Protein AF-A0A822ET94-F1 (afdb_monomer_lite)

Foldseek 3Di:
DDLVVVLQADDDPDQVVSVDPDGDDPVLSQFAARDDPVCVVQPKDWDPDGGNDDDADPQQKDKTKIFGDQVCLQFKDKDKDKPPRVVVQWDWDDDRRITMTIGRDPDDDDIDMDMDIDTD

Sequence (120 aa):
PDPEDFILEFFPYKSEWQLLESPITLLEFEQLPFVRSLFFHYHLSFVNQQHAVIQTDNRGACDIKLRMPDSLKHRLAFHFHLRVKLERYVLHTVQDDLVSFNIHVPQEGDYFIEIFASLV

Radius of gyration: 15.65 Å; chains: 1; bounding box: 31×38×42 Å

Structure (mmCIF, N/CA/C/O backbone):
data_AF-A0A822ET94-F1
#
_entry.id   AF-A0A822ET94-F1
#
loop_
_atom_site.group_PDB
_atom_site.id
_atom_site.type_symbol
_atom_site.label_atom_id
_atom_site.label_alt_id
_atom_site.label_comp_id
_atom_site.label_asym_id
_atom_site.label_entity_id
_atom_site.label_seq_id
_atom_site.pdbx_PDB_ins_code
_atom_site.Cartn_x
_atom_site.Cartn_y
_atom_site.Cartn_z
_atom_site.occupancy
_atom_site.B_iso_or_equiv
_atom_site.auth_seq_id
_atom_site.auth_comp_id
_atom_site.auth_asym_id
_atom_site.auth_atom_id
_atom_site.pdbx_PDB_model_num
ATOM 1 N N . PRO A 1 1 ? 7.687 -14.697 -11.871 1.00 65.31 1 PRO A N 1
ATOM 2 C CA . PRO A 1 1 ? 6.980 -13.444 -11.526 1.00 65.31 1 PRO A CA 1
ATOM 3 C C . PRO A 1 1 ? 6.407 -12.835 -12.800 1.00 65.31 1 PRO A C 1
ATOM 5 O O . PRO A 1 1 ? 7.110 -12.824 -13.808 1.00 65.31 1 PRO A O 1
ATOM 8 N N . ASP A 1 2 ? 5.139 -12.443 -12.759 1.00 85.62 2 ASP A N 1
ATOM 9 C CA . ASP A 1 2 ? 4.459 -11.736 -13.845 1.00 85.62 2 ASP A CA 1
ATOM 10 C C . ASP A 1 2 ? 5.019 -10.296 -13.949 1.00 85.62 2 ASP A C 1
ATOM 12 O O . ASP A 1 2 ? 5.345 -9.721 -12.905 1.00 85.62 2 ASP A O 1
ATOM 16 N N . PRO A 1 3 ? 5.203 -9.704 -15.147 1.00 87.31 3 PRO A N 1
ATOM 17 C CA . PRO A 1 3 ? 5.491 -8.274 -15.293 1.00 87.31 3 PRO A CA 1
ATOM 18 C C . PRO A 1 3 ? 4.597 -7.354 -14.446 1.00 87.31 3 PRO A C 1
ATOM 20 O O . PRO A 1 3 ? 5.107 -6.397 -13.861 1.00 87.31 3 PRO A O 1
ATOM 23 N N . GLU A 1 4 ? 3.310 -7.693 -14.309 1.00 87.81 4 GLU A N 1
ATOM 24 C CA . GLU A 1 4 ? 2.332 -6.961 -13.485 1.00 87.81 4 GLU A CA 1
ATOM 25 C C . GLU A 1 4 ? 2.682 -6.986 -11.986 1.00 87.81 4 GLU A C 1
ATOM 27 O O . GLU A 1 4 ? 2.468 -6.017 -11.261 1.00 87.81 4 GLU A O 1
ATOM 32 N N . ASP A 1 5 ? 3.289 -8.074 -11.508 1.00 87.88 5 ASP A N 1
ATOM 33 C CA . ASP A 1 5 ? 3.785 -8.162 -10.132 1.00 87.88 5 ASP A CA 1
ATOM 34 C C . ASP A 1 5 ? 5.117 -7.417 -9.978 1.00 87.88 5 ASP A C 1
ATOM 36 O O . ASP A 1 5 ? 5.393 -6.788 -8.957 1.00 87.88 5 ASP A O 1
ATOM 40 N N . PHE A 1 6 ? 5.982 -7.498 -10.992 1.00 88.75 6 PHE A N 1
ATOM 41 C CA . PHE A 1 6 ? 7.333 -6.946 -10.922 1.00 88.75 6 PHE A CA 1
ATOM 42 C C . PHE A 1 6 ? 7.334 -5.416 -10.906 1.00 88.75 6 PHE A C 1
ATOM 44 O O . PHE A 1 6 ? 8.127 -4.815 -10.174 1.00 88.75 6 PHE A O 1
ATOM 51 N N . ILE A 1 7 ? 6.419 -4.790 -11.655 1.00 92.06 7 ILE A N 1
ATOM 52 C CA . ILE A 1 7 ? 6.295 -3.330 -11.701 1.00 92.06 7 ILE A CA 1
ATOM 53 C C . ILE A 1 7 ? 5.898 -2.727 -10.348 1.00 92.06 7 ILE A C 1
ATOM 55 O O . ILE A 1 7 ? 6.178 -1.561 -10.115 1.00 92.06 7 ILE A O 1
ATOM 59 N N . LEU A 1 8 ? 5.313 -3.499 -9.426 1.00 89.69 8 LEU A N 1
ATOM 60 C CA . LEU A 1 8 ? 4.985 -3.027 -8.075 1.00 89.69 8 LEU A CA 1
ATOM 61 C C . LEU A 1 8 ? 6.220 -2.875 -7.167 1.00 89.69 8 LEU A C 1
ATOM 63 O O . LEU A 1 8 ? 6.168 -2.150 -6.175 1.00 89.69 8 LEU A O 1
ATOM 67 N N . GLU A 1 9 ? 7.325 -3.564 -7.471 1.00 88.69 9 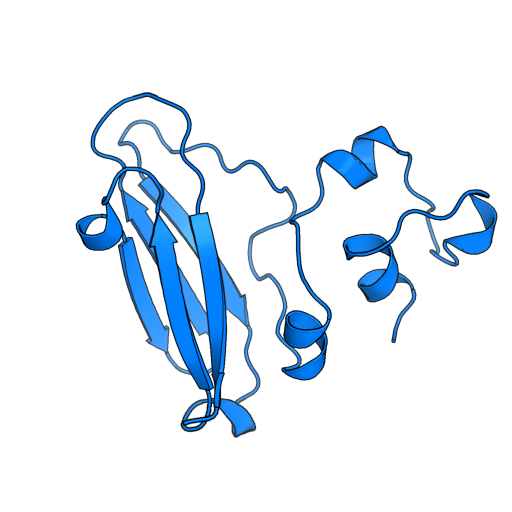GLU A N 1
ATOM 68 C CA . GLU A 1 9 ? 8.558 -3.514 -6.670 1.00 88.69 9 GLU A CA 1
ATOM 69 C C . GLU A 1 9 ? 9.691 -2.768 -7.396 1.00 88.69 9 GLU A C 1
ATOM 71 O O . GLU A 1 9 ? 10.519 -2.121 -6.747 1.00 88.69 9 GLU A O 1
ATOM 76 N N . PHE A 1 10 ? 9.721 -2.803 -8.734 1.00 90.44 10 PHE A N 1
ATOM 77 C CA . PHE A 1 10 ? 10.827 -2.267 -9.525 1.00 90.44 10 PHE A CA 1
ATOM 78 C C . PHE A 1 10 ? 10.358 -1.493 -10.762 1.00 90.44 10 PHE A C 1
ATOM 80 O O . PHE A 1 10 ? 9.793 -2.062 -11.693 1.00 90.44 10 PHE A O 1
ATOM 87 N N . PHE A 1 11 ? 10.719 -0.208 -10.831 1.00 93.69 11 PHE A N 1
ATOM 88 C CA . PHE A 1 11 ? 10.571 0.594 -12.045 1.00 93.69 11 PHE A CA 1
ATOM 89 C C . PHE A 1 11 ? 11.840 0.503 -12.912 1.00 93.69 11 PHE A C 1
ATOM 91 O O . PHE A 1 11 ? 12.924 0.891 -12.459 1.00 93.69 11 PHE A O 1
ATOM 98 N N . PRO A 1 12 ? 11.762 -0.015 -14.149 1.00 94.62 12 PRO A N 1
ATOM 99 C CA . PRO A 1 12 ? 12.936 -0.182 -14.993 1.00 94.62 12 PRO A CA 1
ATOM 100 C C . PRO A 1 12 ? 13.419 1.148 -15.585 1.00 94.62 12 PRO A C 1
ATOM 102 O O . PRO A 1 12 ? 12.649 2.073 -15.825 1.00 94.62 12 PRO A O 1
ATOM 105 N N . TYR A 1 13 ? 14.713 1.215 -15.913 1.00 92.31 13 TYR A N 1
ATOM 106 C CA . TYR A 1 13 ? 15.309 2.397 -16.552 1.00 92.31 13 TYR A CA 1
ATOM 107 C C . TYR A 1 13 ? 14.742 2.685 -17.953 1.00 92.31 13 TYR A C 1
ATOM 109 O O . TYR A 1 13 ? 14.701 3.836 -18.383 1.00 92.31 13 TYR A O 1
ATOM 117 N N . LYS A 1 14 ? 14.326 1.641 -18.679 1.00 93.75 14 LYS A N 1
ATOM 118 C CA . LYS A 1 14 ? 13.711 1.755 -20.004 1.00 93.75 14 LYS A CA 1
ATOM 119 C C . LYS A 1 14 ? 12.256 1.308 -19.955 1.00 93.75 14 LYS A C 1
ATOM 121 O O . LYS A 1 14 ? 11.964 0.268 -19.370 1.00 93.75 14 LYS A O 1
ATOM 126 N N . SER A 1 15 ? 11.370 2.063 -20.601 1.00 93.38 15 SER A N 1
ATOM 127 C CA . SER A 1 15 ? 9.924 1.801 -20.587 1.00 93.38 15 SER A CA 1
ATOM 128 C C . SER A 1 15 ? 9.577 0.438 -21.200 1.00 93.38 15 SER A C 1
ATOM 130 O O . SER A 1 15 ? 8.783 -0.313 -20.644 1.00 93.38 15 SER A O 1
ATOM 132 N N . GLU A 1 16 ? 10.268 0.032 -22.269 1.00 93.31 16 GLU A N 1
ATOM 133 C CA . GLU A 1 16 ? 10.061 -1.269 -22.915 1.00 93.31 16 GLU A CA 1
ATOM 134 C C . GLU A 1 16 ? 10.415 -2.476 -22.026 1.00 93.31 16 GLU A C 1
ATOM 136 O O . GLU A 1 16 ? 10.000 -3.596 -22.313 1.00 93.31 16 GLU A O 1
ATOM 141 N N . TRP A 1 17 ? 11.172 -2.272 -20.943 1.00 95.44 17 TRP A N 1
ATOM 142 C CA . TRP A 1 17 ? 11.520 -3.331 -19.990 1.00 95.44 17 TRP A CA 1
ATOM 143 C C . TRP A 1 17 ? 10.463 -3.544 -18.911 1.00 95.44 17 TRP A C 1
ATOM 145 O O . TRP A 1 17 ? 10.620 -4.451 -18.099 1.00 95.44 17 TRP A O 1
ATOM 155 N N . GLN A 1 18 ? 9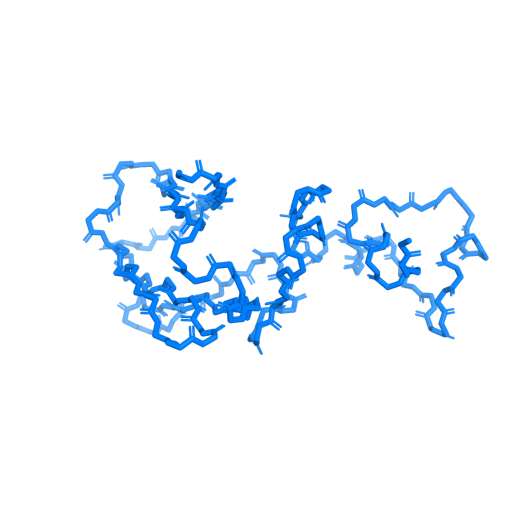.395 -2.744 -18.901 1.00 95.44 18 GLN A N 1
ATOM 156 C CA . GLN A 1 18 ? 8.250 -3.007 -18.034 1.00 95.44 18 GLN A CA 1
ATOM 157 C C . GLN A 1 18 ? 7.515 -4.276 -18.464 1.00 95.44 18 GLN A C 1
ATOM 159 O O . GLN A 1 18 ? 6.975 -4.968 -17.615 1.00 95.44 18 GLN A O 1
ATOM 164 N N . LEU A 1 19 ? 7.533 -4.597 -19.766 1.00 94.44 19 LEU A N 1
ATOM 165 C CA . LEU A 1 19 ? 6.874 -5.776 -20.342 1.00 94.44 19 LEU A CA 1
ATOM 166 C C . LEU A 1 19 ? 5.362 -5.857 -20.038 1.00 94.44 19 LEU A C 1
ATOM 168 O O . LEU A 1 19 ? 4.777 -6.933 -20.140 1.00 94.44 19 LEU A O 1
ATOM 172 N N . LEU A 1 20 ? 4.746 -4.722 -19.697 1.00 94.31 20 LEU A N 1
ATOM 173 C CA . LEU A 1 20 ? 3.305 -4.566 -19.516 1.00 94.31 20 LEU A CA 1
ATOM 174 C C . LEU A 1 20 ? 2.620 -4.361 -20.868 1.00 94.31 20 LEU A C 1
ATOM 176 O O . LEU A 1 20 ? 3.203 -3.772 -21.782 1.00 94.31 20 LEU A O 1
ATOM 180 N N . GLU A 1 21 ? 1.355 -4.772 -20.972 1.00 93.50 21 GLU A N 1
ATOM 181 C CA . GLU A 1 21 ? 0.517 -4.440 -22.132 1.00 93.50 21 GLU A CA 1
ATOM 182 C C . GLU A 1 21 ? 0.376 -2.917 -22.290 1.00 93.50 21 GLU A C 1
ATOM 184 O O . GLU A 1 21 ? 0.423 -2.391 -23.402 1.00 93.50 21 GLU A O 1
ATOM 189 N N . SER A 1 22 ? 0.259 -2.207 -21.164 1.00 93.62 22 SER A N 1
ATOM 190 C CA . SER A 1 22 ? 0.234 -0.745 -21.085 1.00 93.62 22 SER A CA 1
ATOM 191 C C . SER A 1 22 ? 1.297 -0.254 -20.094 1.00 93.62 22 SER A C 1
ATOM 193 O O . SER A 1 22 ? 1.052 -0.276 -18.889 1.00 93.62 22 SER A O 1
ATOM 195 N N . PRO A 1 23 ? 2.484 0.170 -20.570 1.00 95.75 23 PRO A N 1
ATOM 196 C CA . PRO A 1 23 ? 3.536 0.698 -19.707 1.00 95.75 23 PRO A CA 1
ATOM 197 C C . PRO A 1 23 ? 3.084 1.938 -18.933 1.00 95.75 23 PRO A C 1
ATOM 199 O O . PRO A 1 23 ? 2.440 2.827 -19.492 1.00 95.75 23 PRO A O 1
ATOM 202 N N . ILE A 1 24 ? 3.492 2.021 -17.671 1.00 95.94 24 ILE A N 1
ATOM 203 C CA . ILE A 1 24 ? 3.193 3.133 -16.771 1.00 95.94 24 ILE A CA 1
ATOM 204 C C . ILE A 1 24 ? 4.348 4.137 -16.716 1.00 95.94 24 ILE A C 1
ATOM 206 O O . ILE A 1 24 ? 5.520 3.830 -16.957 1.00 95.94 24 ILE A O 1
ATOM 210 N N . THR A 1 25 ? 4.026 5.373 -16.374 1.00 95.88 25 THR A N 1
ATOM 211 C CA . THR A 1 25 ? 4.984 6.443 -16.102 1.00 95.88 25 THR A CA 1
ATOM 212 C C . THR A 1 25 ? 5.599 6.302 -14.708 1.00 95.88 25 THR A C 1
ATOM 214 O O . THR A 1 25 ? 5.076 5.605 -13.840 1.00 95.88 25 THR A O 1
ATOM 217 N N . LEU A 1 26 ? 6.703 7.016 -14.460 1.00 95.00 26 LEU A N 1
ATOM 218 C CA . LEU A 1 26 ? 7.299 7.080 -13.122 1.00 95.00 26 LEU A CA 1
ATOM 219 C C . LEU A 1 26 ? 6.312 7.647 -12.087 1.00 95.00 26 LEU A C 1
ATOM 221 O O . LEU A 1 26 ? 6.257 7.155 -10.969 1.00 95.00 26 LEU A O 1
ATOM 225 N N . LEU A 1 27 ? 5.508 8.641 -12.478 1.00 94.44 27 LEU A N 1
ATOM 226 C CA . LEU A 1 27 ? 4.505 9.245 -11.601 1.00 94.44 27 LEU A CA 1
ATOM 227 C C . LEU A 1 27 ? 3.418 8.237 -11.201 1.00 94.44 27 LEU A C 1
ATOM 229 O O . LEU A 1 27 ? 3.008 8.206 -10.047 1.00 94.44 27 LEU A O 1
ATOM 233 N N . GLU A 1 28 ? 2.954 7.416 -12.143 1.00 94.81 28 GLU A N 1
ATOM 234 C CA . GLU A 1 28 ? 1.986 6.349 -11.858 1.00 94.81 28 GLU A CA 1
ATOM 235 C C . GLU A 1 28 ? 2.608 5.263 -10.976 1.00 94.81 28 GLU A C 1
ATOM 237 O O . GLU A 1 28 ? 1.977 4.828 -10.017 1.00 94.81 28 GLU A O 1
ATOM 242 N N . PHE A 1 29 ? 3.865 4.887 -11.233 1.00 94.69 29 PHE A N 1
ATOM 243 C CA . PHE A 1 29 ? 4.607 3.951 -10.386 1.00 94.69 29 PHE A CA 1
ATOM 244 C C . PHE A 1 29 ? 4.737 4.451 -8.940 1.00 94.69 29 PHE A C 1
ATOM 246 O O . PHE A 1 29 ? 4.476 3.700 -8.006 1.00 94.69 29 PHE A O 1
ATOM 253 N N . GLU A 1 30 ? 5.082 5.726 -8.736 1.00 93.94 30 GLU A N 1
ATOM 254 C CA . GLU A 1 30 ? 5.189 6.340 -7.402 1.00 93.94 30 GLU A CA 1
ATOM 255 C C . GLU A 1 30 ? 3.860 6.337 -6.627 1.00 93.94 30 GLU A C 1
ATOM 257 O O . GLU A 1 30 ? 3.856 6.457 -5.400 1.00 93.94 30 GLU A O 1
ATOM 262 N N . GLN A 1 31 ? 2.731 6.188 -7.323 1.00 94.31 31 GLN A N 1
ATOM 263 C CA . GLN A 1 31 ? 1.408 6.090 -6.716 1.00 94.31 31 GLN A CA 1
ATOM 264 C C . GLN A 1 31 ? 1.005 4.654 -6.367 1.00 94.31 31 GLN A C 1
ATOM 266 O O . GLN A 1 31 ? -0.002 4.492 -5.677 1.00 94.31 31 GLN A O 1
ATOM 271 N N . LEU A 1 32 ? 1.736 3.626 -6.809 1.00 94.06 32 LEU A N 1
ATOM 272 C CA . LEU A 1 32 ? 1.393 2.224 -6.553 1.00 94.06 32 LEU A CA 1
ATOM 273 C C . LEU A 1 32 ? 1.656 1.818 -5.096 1.00 94.06 32 LEU A C 1
ATOM 275 O O . LEU A 1 32 ? 2.619 2.293 -4.487 1.00 94.06 32 LEU A O 1
ATOM 279 N N . PRO A 1 33 ? 0.849 0.903 -4.521 1.00 93.12 33 PRO A N 1
ATOM 280 C CA . PRO A 1 33 ? 1.111 0.345 -3.203 1.00 93.12 33 PRO A CA 1
ATOM 281 C C . PRO A 1 33 ? 2.502 -0.280 -3.124 1.00 93.12 33 PRO A C 1
ATOM 283 O O . PRO A 1 33 ? 2.880 -1.121 -3.937 1.00 93.12 33 PRO A O 1
ATOM 286 N N . PHE A 1 34 ? 3.243 0.085 -2.085 1.00 91.38 34 PHE A N 1
ATOM 287 C CA . PHE A 1 34 ? 4.565 -0.468 -1.859 1.00 91.38 34 PHE A CA 1
ATOM 288 C C . PHE A 1 34 ? 4.482 -1.865 -1.245 1.00 91.38 34 PHE A C 1
ATOM 290 O O . PHE A 1 34 ? 4.082 -2.029 -0.090 1.00 91.38 34 PHE A O 1
ATOM 297 N N . VAL A 1 35 ? 4.909 -2.871 -2.003 1.00 93.06 35 VAL A N 1
ATOM 298 C CA . VAL A 1 35 ? 4.976 -4.267 -1.558 1.00 93.06 35 VAL A CA 1
ATOM 299 C C . VAL A 1 35 ? 6.401 -4.811 -1.659 1.00 93.06 35 VAL A C 1
ATOM 301 O O . VAL A 1 35 ? 7.284 -4.238 -2.292 1.00 93.06 35 VAL A O 1
ATOM 304 N N . ARG A 1 36 ? 6.647 -5.919 -0.960 1.00 91.44 36 ARG A N 1
ATOM 305 C CA . ARG A 1 36 ? 7.913 -6.664 -0.977 1.00 91.44 36 ARG A CA 1
ATOM 306 C C . ARG A 1 36 ? 7.702 -8.005 -1.648 1.00 91.44 36 ARG A C 1
ATOM 308 O O . ARG A 1 36 ? 6.592 -8.526 -1.598 1.00 91.44 36 ARG A O 1
ATOM 315 N N . SER A 1 37 ? 8.777 -8.642 -2.106 1.00 89.25 37 SER A N 1
ATOM 316 C CA . SER A 1 37 ? 8.710 -9.976 -2.724 1.00 89.25 37 SER A CA 1
ATOM 317 C C . SER A 1 37 ? 7.931 -11.040 -1.915 1.00 89.25 37 SER A C 1
ATOM 319 O O . SER A 1 37 ? 7.361 -11.960 -2.499 1.00 89.25 37 SER A O 1
ATOM 321 N N . LEU A 1 38 ? 7.854 -10.918 -0.579 1.00 91.19 38 LEU A N 1
ATOM 322 C CA . LEU A 1 38 ? 7.046 -11.809 0.272 1.00 91.19 38 LEU A CA 1
ATOM 323 C C . LEU A 1 38 ? 5.536 -11.736 -0.009 1.00 91.19 38 LEU A C 1
ATOM 325 O O . LEU A 1 38 ? 4.848 -12.741 0.149 1.00 91.19 38 LEU A O 1
ATOM 329 N N . PHE A 1 39 ? 5.026 -10.580 -0.439 1.00 93.88 39 PHE A N 1
ATOM 330 C CA . PHE A 1 39 ? 3.627 -10.402 -0.830 1.00 93.88 39 PHE A CA 1
ATOM 331 C C . PHE A 1 39 ? 3.251 -11.380 -1.952 1.00 93.88 39 PHE A C 1
ATOM 333 O O . PHE A 1 39 ? 2.306 -12.157 -1.814 1.00 93.88 39 PHE A O 1
ATOM 340 N N . PHE A 1 40 ? 4.077 -11.427 -3.002 1.00 91.56 40 PHE A N 1
ATOM 341 C CA . PHE A 1 40 ? 3.911 -12.344 -4.131 1.00 91.56 40 PHE A CA 1
ATOM 342 C C . PHE A 1 40 ? 4.227 -13.793 -3.761 1.00 91.56 40 PHE A C 1
ATOM 344 O O . PHE A 1 40 ? 3.561 -14.711 -4.233 1.00 91.56 40 PHE A O 1
ATOM 351 N N . HIS A 1 41 ? 5.215 -14.020 -2.887 1.00 91.75 41 HIS A N 1
ATOM 352 C CA . HIS A 1 41 ? 5.563 -15.364 -2.415 1.00 91.75 41 HIS A CA 1
ATOM 353 C C . HIS A 1 41 ? 4.394 -16.058 -1.703 1.00 91.75 41 HIS A C 1
ATOM 355 O O . HIS A 1 41 ? 4.206 -17.263 -1.853 1.00 91.75 41 HIS A O 1
ATOM 361 N N . TYR A 1 42 ? 3.591 -15.302 -0.953 1.00 94.00 42 TYR A N 1
ATOM 362 C CA . TYR A 1 42 ? 2.374 -15.803 -0.314 1.00 94.00 42 TYR A CA 1
ATOM 363 C C . TYR A 1 42 ? 1.129 -15.705 -1.206 1.00 94.00 42 TYR A C 1
ATOM 365 O O . TYR A 1 42 ? 0.025 -15.964 -0.731 1.00 94.00 42 TYR A O 1
ATOM 373 N N . HIS A 1 43 ? 1.295 -15.362 -2.488 1.00 93.19 43 HIS A N 1
ATOM 374 C CA . HIS A 1 43 ? 0.208 -15.180 -3.451 1.00 93.19 43 HIS A CA 1
ATOM 375 C C . HIS A 1 43 ? -0.894 -14.242 -2.933 1.00 93.19 43 HIS A C 1
ATOM 377 O O . HIS A 1 43 ? -2.084 -14.474 -3.163 1.00 93.19 43 HIS A O 1
ATOM 383 N N . LEU A 1 44 ? -0.498 -13.205 -2.191 1.00 94.69 44 LEU A N 1
ATOM 384 C CA . LEU A 1 44 ? -1.420 -12.168 -1.751 1.00 94.69 44 LEU A CA 1
ATOM 385 C C . LEU A 1 44 ? -1.761 -11.261 -2.934 1.00 94.69 44 LEU A C 1
ATOM 387 O O . LEU A 1 44 ? -0.944 -11.055 -3.827 1.00 94.69 44 LEU A O 1
ATOM 391 N N . SER A 1 45 ? -2.966 -10.703 -2.937 1.00 94.19 45 SER A N 1
ATOM 392 C CA . SER A 1 45 ? -3.366 -9.683 -3.914 1.00 94.19 45 SER A CA 1
ATOM 393 C C . SER A 1 45 ? -4.261 -8.630 -3.272 1.00 94.19 45 SER A C 1
ATOM 395 O O . SER A 1 45 ? -4.953 -8.904 -2.291 1.00 94.19 45 SER A O 1
ATOM 397 N N . PHE A 1 46 ? -4.249 -7.409 -3.802 1.00 94.69 46 PHE A N 1
ATOM 398 C CA . PHE A 1 46 ? -5.144 -6.352 -3.336 1.00 94.69 46 PHE A CA 1
ATOM 399 C C . PHE A 1 46 ? -6.571 -6.594 -3.837 1.00 94.69 46 PHE A C 1
ATOM 401 O O . PHE A 1 46 ? -6.783 -6.973 -4.986 1.00 94.69 46 PHE A O 1
ATOM 408 N N . VAL A 1 47 ? -7.564 -6.363 -2.976 1.00 96.00 47 VAL A N 1
ATOM 409 C CA . VAL A 1 47 ? -8.988 -6.451 -3.346 1.00 96.00 47 VAL A CA 1
ATOM 410 C C . VAL A 1 47 ? -9.545 -5.082 -3.718 1.00 96.00 47 VAL A C 1
ATOM 412 O O . VAL A 1 47 ? -10.311 -4.975 -4.670 1.00 96.00 47 VAL A O 1
ATOM 415 N N . ASN A 1 48 ? -9.184 -4.046 -2.962 1.00 93.25 48 ASN A N 1
ATOM 416 C CA . ASN A 1 48 ? -9.698 -2.688 -3.141 1.00 93.25 48 ASN A CA 1
ATOM 417 C C . ASN A 1 48 ? -8.607 -1.644 -3.427 1.00 93.25 48 ASN A C 1
ATOM 419 O O . ASN A 1 48 ? -8.929 -0.529 -3.831 1.00 93.25 48 ASN A O 1
ATOM 423 N N . GLN A 1 49 ? -7.333 -1.999 -3.244 1.00 91.94 49 GLN A N 1
ATOM 424 C CA . GLN A 1 49 ? -6.240 -1.030 -3.185 1.00 91.94 49 GLN A CA 1
ATOM 425 C C . GLN A 1 49 ? -5.458 -0.959 -4.485 1.00 91.94 49 GLN A C 1
ATOM 427 O O . GLN A 1 49 ? -4.786 -1.909 -4.869 1.00 91.94 49 GLN A O 1
ATOM 432 N N . GLN A 1 50 ? -5.543 0.205 -5.128 1.00 88.25 50 GLN A N 1
ATOM 433 C CA . GLN A 1 50 ? -4.837 0.526 -6.371 1.00 88.25 50 GLN A CA 1
ATOM 434 C C . GLN A 1 50 ? -3.741 1.578 -6.173 1.00 88.25 50 GLN A C 1
ATOM 436 O O . GLN A 1 50 ? -2.830 1.665 -6.987 1.00 88.25 50 GLN A O 1
ATOM 441 N N . HIS A 1 51 ? -3.812 2.353 -5.084 1.00 93.31 51 HIS A N 1
ATOM 442 C CA . HIS A 1 51 ? -2.876 3.433 -4.785 1.00 93.31 51 HIS A CA 1
ATOM 443 C C . HIS A 1 51 ? -2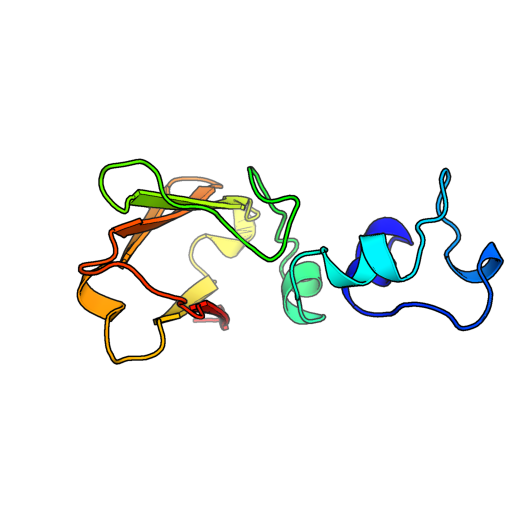.283 3.295 -3.377 1.00 93.31 51 HIS A C 1
ATOM 445 O O . HIS A 1 51 ? -2.939 2.791 -2.464 1.00 93.31 51 HIS A O 1
ATOM 451 N N . ALA A 1 52 ? -1.052 3.778 -3.192 1.00 93.00 52 ALA A N 1
ATOM 452 C CA . ALA A 1 52 ? -0.349 3.799 -1.909 1.00 93.00 52 ALA A CA 1
ATOM 453 C C . ALA A 1 52 ? -1.009 4.715 -0.872 1.00 93.00 52 ALA A C 1
ATOM 455 O O . ALA A 1 52 ? -0.937 4.449 0.327 1.00 93.00 52 ALA A O 1
ATOM 456 N N . VAL A 1 53 ? -1.633 5.804 -1.329 1.00 93.75 53 VAL A N 1
ATOM 457 C CA . VAL A 1 53 ? -2.311 6.772 -0.464 1.00 93.75 53 VAL A CA 1
ATOM 458 C C . VAL A 1 53 ? -3.800 6.461 -0.436 1.00 93.75 53 VAL A C 1
ATOM 460 O O . VAL A 1 53 ? -4.468 6.465 -1.468 1.00 93.75 53 VAL A O 1
ATOM 463 N N . ILE A 1 54 ? -4.322 6.234 0.766 1.00 94.75 54 ILE A N 1
ATOM 464 C CA . ILE A 1 54 ? -5.733 5.940 1.006 1.00 94.75 54 ILE A CA 1
ATOM 465 C C . ILE A 1 54 ? -6.338 7.130 1.738 1.00 94.75 54 ILE A C 1
ATOM 467 O O . ILE A 1 54 ? -5.891 7.486 2.827 1.00 94.75 54 ILE A O 1
ATOM 471 N N . GLN A 1 55 ? -7.357 7.738 1.137 1.00 95.06 55 GLN A N 1
ATOM 472 C CA . GLN A 1 55 ? -8.115 8.813 1.767 1.00 95.06 55 GLN A CA 1
ATOM 473 C C . GLN A 1 55 ? -9.163 8.217 2.701 1.00 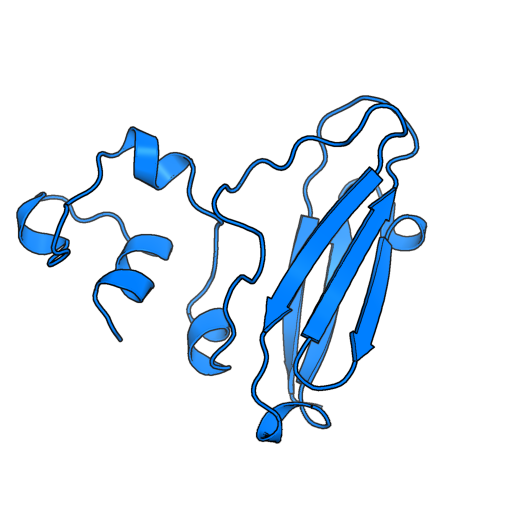95.06 55 GLN A C 1
ATOM 475 O O . GLN A 1 55 ? -9.877 7.284 2.330 1.00 95.06 55 GLN A O 1
ATOM 480 N N . THR A 1 56 ? -9.258 8.754 3.912 1.00 95.50 56 THR A N 1
ATOM 481 C CA . THR A 1 56 ? -10.337 8.395 4.829 1.00 95.50 56 THR A CA 1
ATOM 482 C C . THR A 1 56 ? -11.641 9.059 4.414 1.00 95.50 56 THR A C 1
ATOM 484 O O . THR A 1 56 ? -11.649 10.116 3.781 1.00 95.50 56 THR A O 1
ATOM 487 N N . ASP A 1 57 ? -12.757 8.467 4.822 1.00 95.50 57 ASP A N 1
ATOM 488 C CA . ASP A 1 57 ? -14.050 9.132 4.744 1.00 95.50 57 ASP A CA 1
ATOM 489 C C . ASP A 1 57 ? -14.150 10.311 5.735 1.00 95.50 57 ASP A C 1
ATOM 491 O O . ASP A 1 57 ? -13.233 10.616 6.504 1.00 95.50 57 ASP A O 1
ATOM 495 N N . ASN A 1 58 ? -15.306 10.978 5.747 1.00 93.38 58 ASN A N 1
ATOM 496 C CA . ASN A 1 58 ? -15.584 12.107 6.638 1.00 93.38 58 ASN A CA 1
ATOM 497 C C . ASN A 1 58 ? -15.661 11.741 8.132 1.00 93.38 58 ASN A C 1
ATOM 499 O O . ASN A 1 58 ? -15.876 12.622 8.964 1.00 93.38 58 ASN A O 1
ATOM 503 N N . ARG A 1 59 ? -15.536 10.459 8.479 1.00 93.56 59 ARG A N 1
ATOM 504 C CA . ARG A 1 59 ? -15.467 9.953 9.850 1.00 93.56 59 ARG A CA 1
ATOM 505 C C . ARG A 1 59 ? -14.059 9.484 10.208 1.00 93.56 59 ARG A C 1
ATOM 507 O O . ARG A 1 59 ? -13.868 9.045 11.330 1.00 93.56 59 ARG A O 1
ATOM 514 N N . GLY A 1 60 ? -13.086 9.581 9.301 1.00 93.69 60 GLY A N 1
ATOM 515 C CA . GLY A 1 60 ? -11.733 9.076 9.527 1.00 93.69 60 GLY A CA 1
ATOM 516 C C . GLY A 1 60 ? -11.601 7.567 9.301 1.00 93.69 60 GLY A C 1
ATOM 517 O O . GLY A 1 60 ? -10.621 6.976 9.753 1.00 93.69 60 GLY A O 1
ATOM 518 N N . ALA A 1 61 ? -12.563 6.924 8.632 1.00 96.19 61 ALA A N 1
ATOM 519 C CA . ALA A 1 61 ? -12.532 5.493 8.357 1.00 96.19 61 ALA A CA 1
ATOM 520 C C . ALA A 1 61 ? -11.991 5.177 6.952 1.00 96.19 61 ALA A C 1
ATOM 522 O O . ALA A 1 61 ? -12.292 5.870 5.979 1.00 96.19 61 ALA A O 1
ATOM 523 N N . CYS A 1 62 ? -11.214 4.102 6.844 1.00 96.38 62 CYS A N 1
ATOM 524 C CA . CYS A 1 62 ? -10.836 3.464 5.583 1.00 96.38 62 CYS A CA 1
ATOM 525 C C . CYS A 1 62 ? -10.560 1.969 5.804 1.00 96.38 62 CYS A C 1
ATOM 527 O O . CYS A 1 62 ? -10.406 1.512 6.938 1.00 96.38 62 CYS A O 1
ATOM 529 N N . ASP A 1 63 ? -10.499 1.182 4.733 1.00 96.12 63 ASP A N 1
ATOM 530 C CA . ASP A 1 63 ? -10.238 -0.253 4.820 1.00 96.12 63 ASP A CA 1
ATOM 531 C C . ASP A 1 63 ? -9.217 -0.718 3.789 1.00 96.12 63 ASP A C 1
ATOM 533 O O . ASP A 1 63 ? -9.287 -0.314 2.635 1.00 96.12 63 ASP A O 1
ATOM 537 N N . ILE A 1 64 ? -8.308 -1.611 4.189 1.00 96.81 64 ILE A N 1
ATOM 538 C CA . ILE A 1 64 ? -7.389 -2.343 3.306 1.00 96.81 64 ILE A CA 1
ATOM 539 C C . ILE A 1 64 ? -7.796 -3.804 3.281 1.00 96.81 64 ILE A C 1
ATOM 541 O O . ILE A 1 64 ? -7.852 -4.450 4.329 1.00 96.81 64 ILE A O 1
ATOM 545 N N . LYS A 1 65 ? -8.053 -4.333 2.084 1.00 97.19 65 LYS A N 1
ATOM 546 C CA . LYS A 1 65 ? -8.445 -5.724 1.883 1.00 97.19 65 LYS A CA 1
ATOM 547 C C . LYS A 1 65 ? -7.458 -6.437 0.979 1.00 97.19 65 LYS A C 1
ATOM 549 O O . LYS A 1 65 ? -7.200 -6.006 -0.147 1.00 97.19 65 LYS A O 1
ATOM 554 N N . LEU A 1 66 ? -6.942 -7.551 1.478 1.00 97.00 66 LEU A N 1
ATOM 555 C CA . LEU A 1 66 ? -6.075 -8.460 0.745 1.00 97.00 66 LEU A CA 1
ATOM 556 C C . LEU A 1 66 ? -6.794 -9.789 0.548 1.00 97.00 66 LEU A C 1
ATOM 558 O O . LEU A 1 66 ? -7.496 -10.261 1.444 1.00 97.00 66 LEU A O 1
ATOM 562 N N . ARG A 1 67 ? -6.582 -10.405 -0.608 1.00 96.62 67 ARG A N 1
ATOM 563 C CA . ARG A 1 67 ? -6.940 -11.795 -0.855 1.00 96.62 67 ARG A CA 1
ATOM 564 C C . ARG A 1 67 ? -5.746 -12.685 -0.545 1.00 96.62 67 ARG A C 1
ATOM 566 O O . ARG A 1 67 ? -4.617 -12.343 -0.892 1.00 96.62 67 ARG A O 1
ATOM 573 N N . MET A 1 68 ? -6.012 -13.818 0.088 1.00 96.06 68 MET A N 1
ATOM 574 C CA . MET A 1 68 ? -5.041 -14.831 0.481 1.00 96.06 68 MET A CA 1
ATOM 575 C C . MET A 1 68 ? -5.541 -16.218 0.050 1.00 96.06 68 MET A C 1
ATOM 577 O O . MET A 1 68 ? -6.728 -16.500 0.196 1.00 96.06 68 MET A O 1
ATOM 581 N N . PRO A 1 69 ? -4.667 -17.121 -0.427 1.00 95.00 69 PRO A N 1
ATOM 582 C CA . PRO A 1 69 ? -5.062 -18.494 -0.733 1.00 95.00 69 PRO A CA 1
ATOM 583 C C . PRO A 1 69 ? -5.544 -19.266 0.504 1.00 95.00 69 PRO A C 1
ATOM 585 O O . PRO A 1 69 ? -4.904 -19.222 1.558 1.00 95.00 69 PRO A O 1
ATOM 588 N N . ASP A 1 70 ? -6.583 -20.091 0.340 1.00 91.31 70 ASP A N 1
ATOM 589 C CA . ASP A 1 70 ? -7.129 -20.946 1.410 1.00 91.31 70 ASP A CA 1
ATOM 590 C C . ASP A 1 70 ? -6.068 -21.833 2.081 1.00 91.31 70 ASP A C 1
ATOM 592 O O . ASP A 1 70 ? -6.111 -22.081 3.288 1.00 91.31 70 ASP A O 1
ATOM 596 N N . SER A 1 71 ? -5.065 -22.280 1.318 1.00 92.38 71 SER A N 1
ATOM 597 C CA . SER A 1 71 ? -3.964 -23.119 1.808 1.00 92.38 71 SER A CA 1
ATOM 598 C C . SER A 1 71 ? -3.069 -22.432 2.852 1.00 92.38 71 SER A C 1
ATOM 600 O O . SER A 1 71 ? -2.342 -23.119 3.577 1.00 92.38 71 SER A O 1
ATOM 602 N N . LEU A 1 72 ? -3.116 -21.098 2.950 1.00 92.38 72 LEU A N 1
ATOM 603 C CA . LEU A 1 72 ? -2.322 -20.294 3.883 1.00 92.38 72 LEU A CA 1
ATOM 604 C C . LEU A 1 72 ? -3.132 -19.763 5.075 1.00 92.38 72 LEU A C 1
ATOM 606 O O . LEU A 1 72 ? -2.531 -19.275 6.030 1.00 92.38 72 LEU A O 1
ATOM 610 N N . LYS A 1 73 ? -4.461 -19.940 5.093 1.00 88.50 73 LYS A N 1
ATOM 611 C CA . LYS A 1 73 ? -5.375 -19.386 6.114 1.00 88.50 73 LYS A CA 1
ATOM 612 C C . LYS A 1 73 ? -4.993 -19.698 7.562 1.00 88.50 73 LYS A C 1
ATOM 614 O O . LYS A 1 73 ? -5.160 -18.861 8.441 1.00 88.50 73 LYS A O 1
ATOM 619 N N . HIS A 1 74 ? -4.465 -20.895 7.814 1.00 88.88 74 HIS A N 1
ATOM 620 C CA . HIS A 1 74 ? -4.045 -21.340 9.150 1.00 88.88 74 HIS A CA 1
ATOM 621 C C . HIS A 1 74 ? -2.531 -21.284 9.371 1.00 88.88 74 HIS A C 1
ATOM 623 O O . HIS A 1 74 ? -2.046 -21.724 10.409 1.00 88.88 74 HIS A O 1
ATOM 629 N N . ARG A 1 75 ? -1.784 -20.796 8.378 1.00 91.75 75 ARG A N 1
ATOM 630 C CA . ARG A 1 75 ? -0.319 -20.800 8.359 1.00 91.75 75 ARG A CA 1
ATOM 631 C C . ARG A 1 75 ? 0.269 -19.403 8.328 1.00 91.75 75 ARG A C 1
ATOM 633 O O . ARG A 1 75 ? 1.434 -19.268 8.659 1.00 91.75 75 ARG A O 1
ATOM 640 N N . LEU A 1 76 ? -0.492 -18.394 7.911 1.00 93.56 76 LEU A N 1
ATOM 641 C CA . LEU A 1 76 ? -0.043 -17.010 7.863 1.00 93.56 76 LEU A CA 1
ATOM 642 C C . LEU A 1 76 ? -0.565 -16.241 9.077 1.00 93.56 76 LEU A C 1
ATOM 644 O O . LEU A 1 76 ? -1.772 -16.163 9.304 1.00 93.56 76 LEU A O 1
ATOM 648 N N . ALA A 1 77 ? 0.343 -15.626 9.824 1.00 93.62 77 ALA A N 1
ATOM 649 C CA . ALA A 1 77 ? 0.014 -14.581 10.779 1.00 93.62 77 ALA A CA 1
ATOM 650 C C . ALA A 1 77 ? 0.303 -13.214 10.159 1.00 93.62 77 ALA A C 1
ATOM 652 O O . ALA A 1 77 ? 1.365 -13.002 9.570 1.00 93.62 77 ALA A O 1
ATOM 653 N N . PHE A 1 78 ? -0.642 -12.287 10.322 1.00 95.00 78 PHE A N 1
ATOM 654 C CA . PHE A 1 78 ? -0.480 -10.895 9.920 1.00 95.00 78 PHE A CA 1
ATOM 655 C C . PHE A 1 78 ? -0.162 -10.025 11.130 1.00 95.00 78 PHE A C 1
ATOM 657 O O . PHE A 1 78 ? -0.839 -10.079 12.159 1.00 95.00 78 PHE A O 1
ATOM 664 N N . HIS A 1 79 ? 0.845 -9.180 10.965 1.00 93.19 79 HIS A N 1
ATOM 665 C CA . HIS A 1 79 ? 1.236 -8.152 11.916 1.00 93.19 79 HIS A CA 1
ATOM 666 C C . HIS A 1 79 ? 1.134 -6.801 11.223 1.00 93.19 79 HIS A C 1
ATOM 668 O O . HIS A 1 79 ? 1.367 -6.704 10.022 1.00 93.19 79 HIS A O 1
ATOM 674 N N . PHE A 1 80 ? 0.797 -5.750 11.957 1.00 94.50 80 PHE A N 1
ATOM 675 C CA . PHE A 1 80 ? 0.726 -4.416 11.382 1.00 94.50 80 PHE A CA 1
ATOM 676 C C . PHE A 1 80 ? 1.214 -3.372 12.373 1.00 94.50 80 PHE A C 1
ATOM 678 O O . PHE A 1 80 ? 1.029 -3.513 13.581 1.00 94.50 80 PHE A O 1
ATOM 685 N N . HIS A 1 81 ? 1.805 -2.309 11.844 1.00 92.62 81 HIS A N 1
ATOM 686 C CA . HIS A 1 81 ? 2.189 -1.128 12.600 1.00 92.62 81 HIS A CA 1
ATOM 687 C C . HIS A 1 81 ? 1.541 0.089 11.960 1.00 92.62 81 HIS A C 1
ATOM 689 O O . HIS A 1 81 ? 1.797 0.394 10.799 1.00 92.62 81 HIS A O 1
ATOM 695 N N . LEU A 1 82 ? 0.723 0.801 12.731 1.00 89.56 82 LEU A N 1
ATOM 696 C CA . LEU A 1 82 ? 0.254 2.130 12.366 1.00 89.56 82 LEU A CA 1
ATOM 697 C C . LEU A 1 82 ? 1.125 3.129 13.125 1.00 89.56 82 LEU A C 1
ATOM 699 O O . LEU A 1 82 ? 1.072 3.185 14.360 1.00 89.56 82 LEU A O 1
ATOM 703 N N . ARG A 1 83 ? 1.970 3.882 12.404 1.00 83.88 83 ARG A N 1
ATOM 704 C CA . ARG A 1 83 ? 2.863 4.872 13.026 1.00 83.88 83 ARG A CA 1
ATOM 705 C C . ARG A 1 83 ? 2.058 5.789 13.955 1.00 83.88 83 ARG A C 1
ATOM 707 O O . ARG A 1 83 ? 0.899 6.088 13.691 1.00 83.88 83 ARG A O 1
ATOM 714 N N . VAL A 1 84 ? 2.703 6.236 15.041 1.00 75.62 84 VAL A N 1
ATOM 715 C CA . VAL A 1 84 ? 2.093 6.970 16.177 1.00 75.62 84 VAL A CA 1
ATOM 716 C C . VAL A 1 84 ? 1.392 6.063 17.223 1.00 75.62 84 VAL A C 1
ATOM 718 O O . VAL A 1 84 ? 0.634 6.548 18.055 1.00 75.62 84 VAL A O 1
ATOM 721 N N . LYS A 1 85 ? 1.706 4.753 17.276 1.00 68.62 85 LYS A N 1
ATOM 722 C CA . LYS A 1 85 ? 1.167 3.791 18.277 1.00 68.62 85 LYS A CA 1
ATOM 723 C C . LYS A 1 85 ? -0.365 3.775 18.316 1.00 68.62 85 LYS A C 1
ATOM 725 O O . LYS A 1 85 ? -1.007 3.937 19.361 1.00 68.62 85 LYS A O 1
ATOM 730 N N . LEU A 1 86 ? -0.950 3.669 17.130 1.00 80.75 86 LEU A N 1
ATOM 731 C CA . LEU A 1 86 ? -2.390 3.716 16.914 1.00 80.75 86 LEU A CA 1
ATOM 732 C C . LEU A 1 86 ? -2.949 2.339 16.545 1.00 80.75 86 LEU A C 1
ATOM 734 O O . LEU A 1 86 ? -4.005 2.249 15.937 1.00 80.75 86 LEU A O 1
ATOM 738 N N . GLU A 1 87 ? -2.294 1.252 16.954 1.00 81.44 87 GLU A N 1
ATOM 739 C CA . GLU A 1 87 ? -2.702 -0.116 16.613 1.00 81.44 87 GLU A CA 1
ATOM 740 C C . GLU A 1 87 ? -4.133 -0.430 17.087 1.00 81.44 87 GLU A C 1
ATOM 742 O O . GLU A 1 87 ? -4.862 -1.154 16.420 1.00 81.44 87 GLU A O 1
ATOM 747 N N . ARG A 1 88 ? -4.581 0.196 18.187 1.00 85.62 88 ARG A N 1
ATOM 748 C CA . ARG A 1 88 ? -5.968 0.111 18.694 1.00 85.62 88 ARG A CA 1
ATOM 749 C C . ARG A 1 88 ? -7.038 0.667 17.745 1.00 85.62 88 ARG A C 1
ATOM 751 O O . ARG A 1 88 ? -8.219 0.459 17.995 1.00 85.62 88 ARG A O 1
ATOM 758 N N . TYR A 1 89 ? -6.634 1.400 16.712 1.00 91.25 89 TYR A N 1
ATOM 759 C CA . TYR A 1 89 ? -7.513 1.994 15.705 1.00 91.25 89 TYR A CA 1
ATOM 760 C C . TYR A 1 89 ? -7.597 1.154 14.428 1.00 91.25 89 TYR A C 1
ATOM 762 O O . TYR A 1 89 ? -8.197 1.590 13.449 1.00 91.25 89 TYR A O 1
ATOM 770 N N . VAL A 1 90 ? -7.003 -0.041 14.435 1.00 95.31 90 VAL A N 1
ATOM 771 C CA . VAL A 1 90 ? -7.062 -0.993 13.331 1.00 95.31 90 VAL A CA 1
ATOM 772 C C . VAL A 1 90 ? -7.747 -2.265 13.814 1.00 95.31 90 VAL A C 1
ATOM 774 O O . VAL A 1 90 ? -7.254 -2.967 14.696 1.00 95.31 90 VAL A O 1
ATOM 777 N N . LEU A 1 91 ? -8.884 -2.587 13.208 1.00 95.56 91 LEU A N 1
ATOM 778 C CA . LEU A 1 91 ? -9.523 -3.886 13.347 1.00 95.56 91 LEU A CA 1
ATOM 779 C C . LEU A 1 91 ? -9.033 -4.799 12.223 1.00 95.56 91 LEU A C 1
ATOM 781 O O . LEU A 1 91 ? -9.432 -4.646 11.066 1.00 95.56 91 LEU A O 1
ATOM 785 N N . HIS A 1 92 ? -8.186 -5.758 12.586 1.00 95.31 92 HIS A N 1
ATOM 786 C CA . HIS A 1 92 ? -7.728 -6.820 11.699 1.00 95.31 92 HIS A CA 1
ATOM 787 C C . HIS A 1 92 ? -8.631 -8.054 11.820 1.00 95.31 92 HIS A C 1
ATOM 789 O O . HIS A 1 92 ? -8.901 -8.534 12.922 1.00 95.31 92 HIS A O 1
ATOM 795 N N . THR A 1 93 ? -9.078 -8.577 10.680 1.00 95.12 93 THR A N 1
ATOM 796 C CA . THR A 1 93 ? -9.884 -9.801 10.591 1.00 95.12 93 THR A CA 1
ATOM 797 C C . THR A 1 93 ? -9.419 -10.661 9.423 1.00 95.12 93 THR A C 1
ATOM 799 O O . THR A 1 93 ? -9.055 -10.137 8.372 1.00 95.12 93 THR A O 1
ATOM 802 N N . VAL A 1 94 ? -9.466 -11.980 9.607 1.00 93.31 94 VAL A N 1
ATOM 803 C CA . VAL A 1 94 ? -9.272 -12.967 8.541 1.00 93.31 94 VAL A CA 1
ATOM 804 C C . 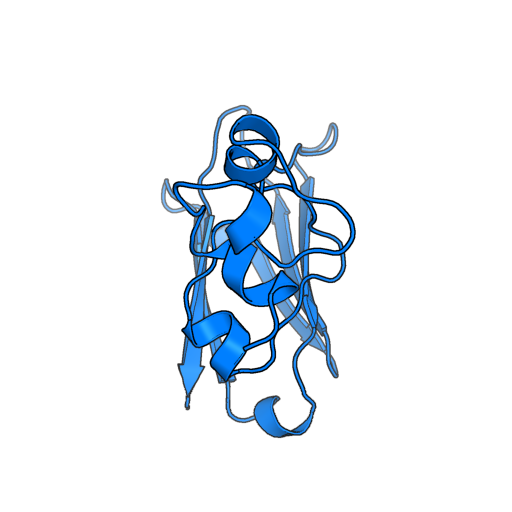VAL A 1 94 ? -10.552 -13.784 8.450 1.00 93.31 94 VAL A C 1
ATOM 806 O O . VAL A 1 94 ? -10.899 -14.498 9.392 1.00 93.31 94 VAL A O 1
ATOM 809 N N . GLN A 1 95 ? -11.265 -13.659 7.336 1.00 91.38 95 GLN A N 1
ATOM 810 C CA . GLN A 1 95 ? -12.475 -14.419 7.050 1.00 91.38 95 GLN A CA 1
ATOM 811 C C . GLN A 1 95 ? -12.331 -15.045 5.667 1.00 91.38 95 GLN A C 1
ATOM 813 O O . GLN A 1 95 ? -12.206 -14.339 4.677 1.00 91.38 95 GLN A O 1
ATOM 818 N N . ASP A 1 96 ? -12.353 -16.375 5.616 1.00 89.25 96 ASP A N 1
ATOM 819 C CA . ASP A 1 96 ? -12.167 -17.136 4.373 1.00 89.25 96 ASP A CA 1
ATOM 820 C C . ASP A 1 96 ? -10.867 -16.778 3.651 1.00 89.25 96 ASP A C 1
ATOM 822 O O . ASP A 1 96 ? -9.804 -16.948 4.256 1.00 89.25 96 ASP A O 1
ATOM 826 N N . ASP A 1 97 ? -10.948 -16.310 2.411 1.00 92.88 97 ASP A N 1
ATOM 827 C CA . ASP A 1 97 ? -9.819 -15.857 1.600 1.00 92.88 97 ASP A CA 1
ATOM 828 C C . ASP A 1 97 ? -9.510 -14.362 1.804 1.00 92.88 97 ASP A C 1
ATOM 830 O O . ASP A 1 97 ? -8.595 -13.827 1.179 1.00 92.88 97 ASP A O 1
ATOM 834 N N . LEU A 1 98 ? -10.259 -13.668 2.667 1.00 95.81 98 LEU A N 1
ATOM 835 C CA . LEU A 1 98 ? -10.203 -12.221 2.833 1.00 95.81 98 LEU A CA 1
ATOM 836 C C . LEU A 1 98 ? -9.521 -11.816 4.143 1.00 95.81 98 LEU A C 1
ATOM 838 O O . LEU A 1 98 ? -9.979 -12.120 5.246 1.00 95.81 98 LEU A O 1
ATOM 842 N N . VAL A 1 99 ? -8.461 -11.025 4.014 1.00 96.88 99 VAL A N 1
ATOM 843 C CA . VAL A 1 99 ? -7.764 -10.365 5.119 1.00 96.88 99 VAL A CA 1
ATOM 844 C C . VAL A 1 99 ? -8.137 -8.889 5.085 1.00 96.88 99 VAL A C 1
ATOM 846 O O . VAL A 1 99 ? -7.858 -8.202 4.105 1.00 96.88 99 VAL A O 1
ATOM 849 N N . SER A 1 100 ? -8.790 -8.397 6.134 1.00 97.19 100 SER A N 1
ATOM 850 C CA . SER A 1 100 ? -9.273 -7.014 6.208 1.00 97.19 100 SER A CA 1
ATOM 851 C C . SER A 1 100 ? -8.629 -6.264 7.364 1.00 97.19 100 SER A C 1
ATOM 853 O O . SER A 1 100 ? -8.669 -6.727 8.505 1.00 97.19 100 SER A O 1
ATOM 855 N N . PHE A 1 101 ? -8.114 -5.073 7.075 1.00 97.19 101 PHE A N 1
ATOM 856 C CA . PHE A 1 101 ? -7.660 -4.081 8.042 1.00 97.19 101 PHE A CA 1
ATOM 857 C C . PHE A 1 101 ? -8.609 -2.890 7.950 1.00 97.19 101 PHE A C 1
ATOM 859 O O . PHE A 1 101 ? -8.557 -2.137 6.984 1.00 97.19 101 PHE A O 1
ATOM 866 N N . ASN A 1 102 ? -9.501 -2.735 8.925 1.00 96.81 102 ASN A N 1
ATOM 867 C CA . ASN A 1 102 ? -10.402 -1.587 9.000 1.00 96.81 102 ASN A CA 1
ATOM 868 C C . ASN A 1 102 ? -9.772 -0.555 9.933 1.00 96.81 102 ASN A C 1
ATOM 870 O O . ASN A 1 102 ? -9.593 -0.835 11.118 1.00 96.81 102 ASN A O 1
ATOM 874 N N . ILE A 1 103 ? -9.411 0.606 9.400 1.00 95.88 103 ILE A N 1
ATOM 875 C CA . ILE A 1 103 ? -8.712 1.670 10.113 1.00 95.88 103 ILE A CA 1
ATOM 876 C C . ILE A 1 103 ? -9.697 2.798 10.409 1.00 95.88 103 ILE A C 1
ATOM 878 O O . ILE A 1 103 ? -10.472 3.192 9.543 1.00 95.88 103 ILE A O 1
ATOM 882 N N . HIS A 1 104 ? -9.656 3.328 11.628 1.00 95.38 104 HIS A N 1
ATOM 883 C CA . HIS A 1 104 ? -10.425 4.505 12.022 1.00 95.38 104 HIS A CA 1
ATOM 884 C C . HIS A 1 104 ? -9.515 5.483 12.760 1.00 95.38 104 HIS A C 1
ATOM 886 O O . HIS A 1 104 ? -9.283 5.346 13.960 1.00 95.38 104 HIS A O 1
ATOM 892 N N . VAL A 1 105 ? -8.961 6.456 12.044 1.00 92.69 105 VAL A N 1
ATOM 893 C CA . VAL A 1 105 ? -7.968 7.369 12.614 1.00 92.69 105 VAL A CA 1
ATOM 894 C C . VAL A 1 105 ? -8.613 8.349 13.606 1.00 92.69 105 VAL A C 1
ATOM 896 O O . VAL A 1 105 ? -9.729 8.810 13.381 1.00 92.69 105 VAL A O 1
ATOM 899 N N . PRO A 1 106 ? -7.938 8.688 14.720 1.00 89.94 106 PRO A N 1
ATOM 900 C CA . PRO A 1 106 ? -8.535 9.519 15.768 1.00 89.94 106 PRO A CA 1
ATOM 901 C C . PRO A 1 106 ? -8.515 11.021 15.474 1.00 89.94 106 PRO A C 1
ATOM 903 O O . PRO A 1 106 ? -9.221 11.775 16.141 1.00 89.94 106 PRO A O 1
ATOM 906 N N . GLN A 1 107 ? -7.638 11.471 14.575 1.00 90.69 107 GLN A N 1
ATOM 907 C CA . GLN A 1 107 ? -7.394 12.882 14.275 1.00 90.69 107 GLN A CA 1
ATOM 908 C C . GLN A 1 107 ? -7.042 13.046 12.796 1.00 90.69 107 GLN A C 1
ATOM 910 O O . GLN A 1 107 ? -6.544 12.111 12.168 1.00 90.69 107 GLN A O 1
ATOM 915 N N . GLU A 1 108 ? -7.262 14.237 12.253 1.00 90.88 108 GLU A N 1
ATOM 916 C CA . GLU A 1 108 ? -6.791 14.582 10.912 1.00 90.88 108 GLU A CA 1
ATOM 917 C C . GLU A 1 108 ? -5.259 14.596 10.868 1.00 90.88 108 GLU A C 1
ATOM 919 O O . GLU A 1 108 ? -4.597 15.080 11.790 1.00 90.88 108 GLU A O 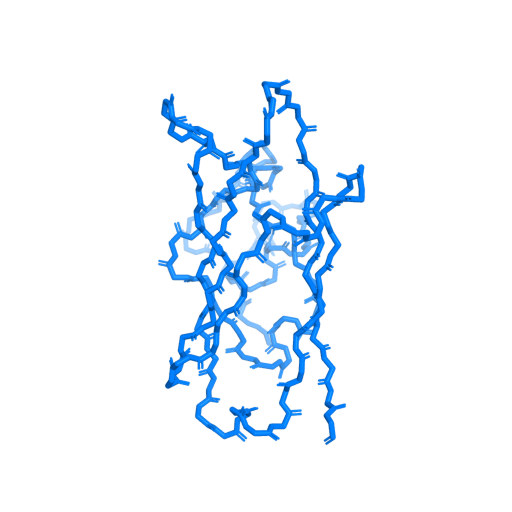1
ATOM 924 N N . GLY A 1 109 ? -4.697 14.050 9.794 1.00 92.00 109 GLY A N 1
ATOM 925 C CA . GLY A 1 109 ? -3.259 14.006 9.574 1.00 92.00 109 GLY A CA 1
ATOM 926 C C . GLY A 1 109 ? -2.845 12.850 8.675 1.00 92.00 109 GLY A C 1
ATOM 927 O O . GLY A 1 109 ? -3.670 12.042 8.249 1.00 92.00 109 GLY A O 1
ATOM 928 N N . ASP A 1 110 ? -1.542 12.776 8.429 1.00 92.50 110 ASP A N 1
ATOM 929 C CA . ASP A 1 110 ? -0.945 11.731 7.610 1.00 92.50 110 ASP A CA 1
ATOM 930 C C . ASP A 1 110 ? -0.507 10.552 8.477 1.00 92.50 110 ASP A C 1
ATOM 932 O O . ASP A 1 110 ? 0.210 10.702 9.473 1.00 92.50 110 ASP A O 1
ATOM 936 N N . TYR A 1 111 ? -0.909 9.355 8.063 1.00 92.94 111 TYR A N 1
ATOM 937 C CA . TYR A 1 111 ? -0.591 8.109 8.745 1.00 92.94 111 TYR A CA 1
ATOM 938 C C . TYR A 1 111 ? 0.161 7.169 7.815 1.00 92.94 111 TYR A C 1
ATOM 940 O O . TYR A 1 111 ? -0.038 7.162 6.603 1.00 92.94 111 TYR A O 1
ATOM 948 N N . PHE A 1 112 ? 1.018 6.340 8.404 1.00 93.19 112 PHE A N 1
ATOM 949 C CA . PHE A 1 112 ? 1.756 5.317 7.678 1.00 93.19 112 PHE A CA 1
ATOM 950 C C . PHE A 1 112 ? 1.479 3.964 8.314 1.00 93.19 112 PHE A C 1
ATOM 952 O O . PHE A 1 112 ? 1.713 3.790 9.516 1.00 93.19 112 PHE A O 1
ATOM 959 N N . ILE A 1 113 ? 0.972 3.037 7.507 1.00 93.56 113 ILE A N 1
ATOM 960 C CA . ILE A 1 113 ? 0.693 1.668 7.917 1.00 93.56 113 ILE A CA 1
ATOM 961 C C . ILE A 1 113 ? 1.655 0.710 7.221 1.00 93.56 113 ILE A C 1
ATOM 963 O O . ILE A 1 113 ? 1.839 0.761 6.009 1.00 93.56 113 ILE A O 1
ATOM 967 N N . GLU A 1 114 ? 2.257 -0.173 8.005 1.00 94.12 114 GLU A N 1
ATOM 968 C CA . GLU A 1 114 ? 3.067 -1.286 7.521 1.00 94.12 114 GLU A CA 1
ATOM 969 C C . GLU A 1 114 ? 2.347 -2.582 7.873 1.00 94.12 114 GLU A C 1
ATOM 971 O O . GLU A 1 114 ? 1.936 -2.758 9.020 1.00 94.12 114 GLU A O 1
ATOM 976 N N . ILE A 1 115 ? 2.191 -3.481 6.903 1.00 95.00 115 ILE A N 1
ATOM 977 C CA . ILE A 1 115 ? 1.573 -4.797 7.089 1.00 95.00 115 ILE A CA 1
ATOM 978 C C . ILE A 1 115 ? 2.621 -5.856 6.753 1.00 95.00 115 ILE A C 1
ATOM 980 O O . ILE A 1 115 ? 3.239 -5.829 5.690 1.00 95.00 115 ILE A O 1
ATOM 984 N N . PHE A 1 116 ? 2.807 -6.800 7.665 1.00 94.12 116 PHE A N 1
ATOM 985 C CA . PHE A 1 116 ? 3.751 -7.903 7.567 1.00 94.12 116 PHE A CA 1
ATOM 986 C C . PHE A 1 116 ? 3.007 -9.230 7.643 1.00 94.12 116 PHE A C 1
ATOM 988 O O . PHE A 1 116 ? 1.981 -9.343 8.314 1.00 94.12 116 PHE A O 1
ATOM 995 N N . ALA A 1 117 ? 3.571 -10.246 7.000 1.00 94.44 117 ALA A N 1
ATOM 996 C CA . ALA A 1 117 ? 3.083 -11.612 7.060 1.00 94.44 117 ALA A CA 1
ATOM 997 C C . ALA A 1 117 ? 4.235 -12.574 7.366 1.00 94.44 117 ALA A C 1
ATOM 999 O O . ALA A 1 117 ? 5.313 -12.471 6.774 1.00 94.44 117 ALA A O 1
ATOM 1000 N N . SER A 1 118 ? 4.000 -13.527 8.262 1.00 93.94 118 SER A N 1
ATOM 1001 C CA . SER A 1 118 ? 4.956 -14.582 8.600 1.00 93.94 118 SER A CA 1
ATOM 1002 C C . SER A 1 118 ? 4.258 -15.918 8.787 1.00 93.94 118 SER A C 1
ATOM 1004 O O . SER A 1 118 ? 3.089 -15.967 9.168 1.00 93.94 118 SER A O 1
ATOM 1006 N N . LEU A 1 119 ? 4.988 -17.005 8.542 1.00 92.81 119 LEU A N 1
ATOM 1007 C CA . LEU A 1 119 ? 4.493 -18.340 8.847 1.00 92.81 119 LEU A CA 1
ATOM 1008 C C . LEU A 1 119 ? 4.428 -18.563 10.366 1.00 92.81 119 LEU A C 1
ATOM 1010 O O . LEU A 1 119 ? 5.333 -18.131 11.083 1.00 92.81 119 LEU A O 1
ATOM 1014 N N . VAL A 1 120 ? 3.372 -19.238 10.821 1.00 87.81 120 VAL A N 1
ATOM 1015 C CA . VAL A 1 120 ? 3.208 -19.769 12.188 1.00 87.81 120 VAL A CA 1
ATOM 1016 C C . VAL A 1 120 ? 3.496 -21.259 12.269 1.00 87.81 120 VAL A C 1
ATOM 1018 O O . VAL A 1 120 ? 3.269 -21.971 11.261 1.00 87.81 120 VAL A O 1
#

Secondary structure (DSSP, 8-state):
--HHHHTTT---SSGGGG--SSPPPHHHHHTS----HHHHHTT-EESS--SS-----TTSEEEEEEE--GGGTTTEEEEEEETTT-GGGEEEEEETTEEEEEEE-SSSS---EEEEEEE-

pLDDT: mean 92.37, std 4.77, range [65.31, 97.19]